Protein AF-A0A6J7SKK7-F1 (afdb_monomer_lite)

Foldseek 3Di:
DDDDPPPPDDDPPDDDPVVVVVVVVCCVVVDPPDDDDDPDPPPPPPDDDPCVVVDDDPVVPDDDPPD

Radius of gyration: 20.61 Å; chains: 1; bounding box: 48×49×40 Å

Secondary structure (DSSP, 8-state):
--------PPPSSPPPHHHHHHHHHHHHHHS-------------------GGGTSPPGGGGSPPTT-

Sequence (67 aa):
MSGTGTGIGNISPEPTDEEAAAIVAAVQLGLPTGGGQGDQVTPVSRWRFSGRWWSRPVPARRARPGG

Structure (mmCIF, N/CA/C/O backbone):
data_AF-A0A6J7SKK7-F1
#
_entry.id   AF-A0A6J7SKK7-F1
#
loop_
_atom_site.group_PDB
_atom_site.id
_atom_site.type_symbol
_atom_site.label_atom_id
_atom_site.label_alt_id
_atom_site.label_comp_id
_atom_site.label_asym_id
_atom_site.label_entity_id
_atom_site.label_seq_id
_atom_site.pdbx_PDB_ins_code
_atom_site.Cartn_x
_atom_site.Cartn_y
_atom_site.Cartn_z
_atom_site.occupancy
_atom_site.B_iso_or_equiv
_atom_site.auth_seq_id
_atom_site.auth_comp_id
_atom_site.auth_asym_id
_atom_site.auth_atom_id
_atom_site.pdbx_PDB_model_num
ATOM 1 N N . MET A 1 1 ? 0.745 24.075 -25.938 1.00 42.59 1 MET A N 1
ATOM 2 C CA . MET A 1 1 ? 1.479 23.305 -24.910 1.00 42.59 1 MET A CA 1
ATOM 3 C C . MET A 1 1 ? 0.448 22.842 -23.894 1.00 42.59 1 MET A C 1
ATOM 5 O O . MET A 1 1 ? 0.107 23.609 -23.007 1.00 42.59 1 MET A O 1
ATOM 9 N N . SER A 1 2 ? -0.149 21.666 -24.091 1.00 55.41 2 SER A N 1
ATOM 10 C CA . SER A 1 2 ? -1.193 21.154 -23.194 1.00 55.41 2 SER A CA 1
ATOM 11 C C . SER A 1 2 ? -0.562 20.141 -22.250 1.00 55.41 2 SER A C 1
ATOM 13 O O . SER A 1 2 ? -0.093 19.098 -22.697 1.00 55.41 2 SER A O 1
ATOM 15 N N . GLY A 1 3 ? -0.495 20.481 -20.963 1.00 51.97 3 GLY A N 1
ATOM 16 C CA . GLY A 1 3 ? -0.065 19.558 -19.921 1.00 51.97 3 GLY A CA 1
ATOM 17 C C . GLY A 1 3 ? -1.123 18.480 -19.724 1.00 51.97 3 GLY A C 1
ATOM 18 O O . GLY A 1 3 ? -2.267 18.780 -19.393 1.00 51.97 3 GLY A O 1
ATOM 19 N N . THR A 1 4 ? -0.756 17.222 -19.938 1.00 62.94 4 THR A N 1
ATOM 20 C CA . THR A 1 4 ? -1.541 16.075 -19.482 1.00 62.94 4 THR A CA 1
ATOM 21 C C . THR A 1 4 ? -1.461 16.029 -17.960 1.00 62.94 4 THR A C 1
ATOM 23 O O . THR A 1 4 ? -0.455 15.593 -17.404 1.00 62.94 4 THR A O 1
ATOM 26 N N . GLY A 1 5 ? -2.499 16.513 -17.279 1.00 57.03 5 GLY A N 1
ATOM 27 C CA . GLY A 1 5 ? -2.680 16.255 -15.855 1.00 57.03 5 GLY A CA 1
ATOM 28 C C . GLY A 1 5 ? -2.947 14.766 -15.664 1.00 57.03 5 GLY A C 1
ATOM 29 O O . GLY A 1 5 ? -4.034 14.291 -15.982 1.00 57.03 5 GLY A O 1
ATOM 30 N N . THR A 1 6 ? -1.946 14.017 -15.207 1.00 66.38 6 THR A N 1
ATOM 31 C CA . THR A 1 6 ? -2.119 12.633 -14.758 1.00 66.38 6 THR A CA 1
ATOM 32 C C . THR A 1 6 ? -3.162 12.643 -13.647 1.00 66.38 6 THR A C 1
ATOM 34 O O . THR A 1 6 ? -2.914 13.208 -12.584 1.00 66.38 6 THR A O 1
ATOM 37 N N . GLY A 1 7 ? -4.345 12.079 -13.902 1.00 66.44 7 GLY A N 1
ATOM 38 C CA . GLY A 1 7 ? -5.376 11.951 -12.877 1.00 66.44 7 GLY A CA 1
ATOM 39 C C . GLY A 1 7 ? -4.795 11.215 -11.673 1.00 66.44 7 GLY A C 1
ATOM 40 O O . GLY A 1 7 ? -4.303 10.095 -11.812 1.00 66.44 7 GLY A O 1
ATOM 41 N N . ILE A 1 8 ? -4.800 11.861 -10.508 1.00 75.38 8 ILE A N 1
ATOM 42 C CA . ILE A 1 8 ? -4.380 11.232 -9.258 1.00 75.38 8 ILE A CA 1
ATOM 43 C C . ILE A 1 8 ? -5.434 10.162 -8.966 1.00 75.38 8 ILE A C 1
ATOM 45 O O . ILE A 1 8 ? -6.606 10.484 -8.775 1.00 75.38 8 ILE A O 1
ATOM 49 N N . GLY A 1 9 ? -5.050 8.887 -9.054 1.00 76.50 9 GLY A N 1
ATOM 50 C CA . GLY A 1 9 ? -5.975 7.775 -8.849 1.00 76.50 9 GLY A CA 1
ATOM 51 C C . GLY A 1 9 ? -6.607 7.837 -7.458 1.00 76.50 9 GLY A C 1
ATOM 52 O O . GLY A 1 9 ? -5.915 8.104 -6.478 1.00 76.50 9 GLY A O 1
ATOM 53 N N . ASN A 1 10 ? -7.914 7.588 -7.373 1.00 82.25 10 ASN A N 1
ATOM 54 C CA . ASN A 1 10 ? -8.614 7.482 -6.096 1.00 82.25 10 ASN A CA 1
ATOM 55 C C . ASN A 1 10 ? -8.462 6.060 -5.536 1.00 82.25 10 ASN A C 1
ATOM 57 O O . ASN A 1 10 ? -8.743 5.090 -6.242 1.00 82.25 10 ASN A O 1
ATOM 61 N N . ILE A 1 11 ? -8.042 5.935 -4.277 1.00 83.38 11 ILE A N 1
ATOM 62 C CA . ILE A 1 11 ? -7.920 4.647 -3.581 1.00 83.38 11 ILE A CA 1
ATOM 63 C C . ILE A 1 11 ? -9.252 4.358 -2.878 1.00 83.38 11 ILE A C 1
ATOM 65 O O . ILE A 1 11 ? -9.796 5.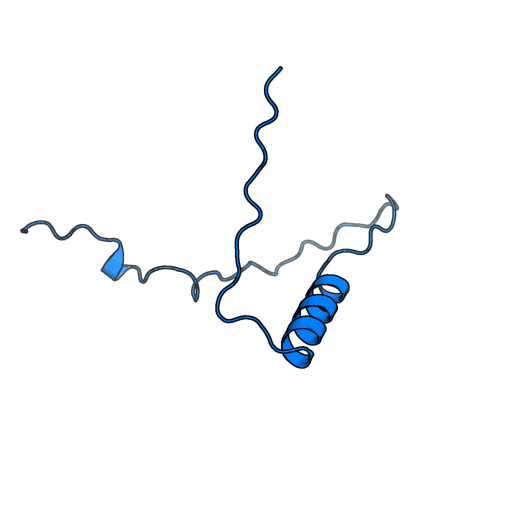227 -2.201 1.00 83.38 11 ILE A O 1
ATOM 69 N N . SER A 1 12 ? -9.813 3.163 -3.085 1.00 86.75 12 SER A N 1
ATOM 70 C CA . SER A 1 12 ? -11.049 2.721 -2.432 1.00 86.75 12 SER A CA 1
ATOM 71 C C . SER A 1 12 ? -10.939 1.248 -2.011 1.00 86.75 12 SER A C 1
ATOM 73 O O . SER A 1 12 ? -10.536 0.427 -2.845 1.00 86.75 12 SER A O 1
ATOM 75 N N . PRO A 1 13 ? -11.309 0.899 -0.762 1.00 90.62 13 PRO A N 1
ATOM 76 C CA . PRO A 1 13 ? -11.789 1.796 0.300 1.00 90.62 13 PRO A CA 1
ATOM 77 C C . PRO A 1 13 ? -10.714 2.778 0.791 1.00 90.62 13 PRO A C 1
ATOM 79 O O . PRO A 1 13 ? -9.526 2.587 0.533 1.00 90.62 13 PRO A O 1
ATOM 82 N N . GLU A 1 14 ? -11.154 3.853 1.447 1.00 93.62 14 GLU A N 1
ATOM 83 C CA . GLU A 1 14 ? -10.236 4.783 2.104 1.00 93.62 14 GLU A CA 1
ATOM 84 C C . GLU A 1 14 ? -9.546 4.054 3.270 1.00 93.62 14 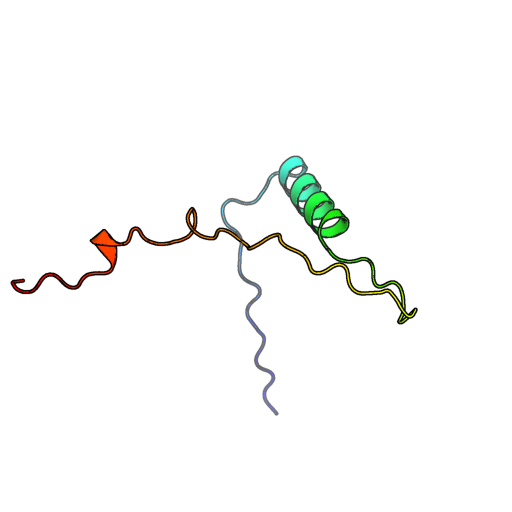GLU A C 1
ATOM 86 O O . GLU A 1 14 ? -10.242 3.424 4.073 1.00 93.62 14 GLU A O 1
ATOM 91 N N . PRO A 1 15 ? -8.204 4.076 3.346 1.00 93.75 15 PRO A N 1
ATOM 92 C CA . PRO A 1 15 ? -7.489 3.469 4.457 1.00 93.75 15 PRO A CA 1
ATOM 93 C C . PRO A 1 15 ? -7.762 4.236 5.751 1.00 93.75 15 PRO A C 1
ATOM 95 O O . PRO A 1 15 ? -7.877 5.460 5.757 1.00 93.75 15 PRO A O 1
ATOM 98 N N . THR A 1 16 ? -7.803 3.513 6.861 1.00 96.88 16 THR A N 1
ATOM 99 C CA . THR A 1 16 ? -7.790 4.113 8.200 1.00 96.88 16 THR A CA 1
ATOM 100 C C . THR A 1 16 ? -6.448 4.800 8.486 1.00 96.88 16 THR A C 1
ATOM 102 O O . THR A 1 16 ? -5.440 4.509 7.837 1.00 96.88 16 THR A O 1
ATOM 105 N N . ASP A 1 17 ? -6.397 5.674 9.498 1.00 96.38 17 ASP A N 1
ATOM 106 C CA . ASP A 1 17 ? -5.157 6.362 9.898 1.00 96.38 17 ASP A CA 1
ATOM 107 C C . ASP A 1 17 ? -4.026 5.381 10.250 1.00 96.38 17 ASP A C 1
ATOM 109 O O . ASP A 1 17 ? -2.862 5.608 9.911 1.00 96.38 17 ASP A O 1
ATOM 113 N N . GLU A 1 18 ? -4.368 4.264 10.898 1.00 97.25 18 GLU A N 1
ATOM 114 C CA . GLU A 1 18 ? -3.415 3.207 11.244 1.00 97.25 18 GLU A CA 1
ATOM 115 C C . GLU A 1 18 ? -2.852 2.526 9.988 1.00 97.25 18 GLU A C 1
ATOM 117 O O . GLU A 1 18 ? -1.637 2.368 9.853 1.00 97.25 18 GLU A O 1
ATOM 122 N N . GLU A 1 19 ? -3.714 2.171 9.032 1.00 95.88 19 GLU A N 1
ATOM 123 C CA . GLU A 1 19 ? -3.302 1.554 7.767 1.00 95.88 19 GLU A CA 1
ATOM 124 C C . GLU A 1 19 ? -2.464 2.517 6.921 1.00 95.88 19 GLU A C 1
ATOM 126 O O . GLU A 1 19 ? -1.438 2.121 6.360 1.00 95.88 19 GLU A O 1
ATOM 131 N N . ALA A 1 20 ? -2.847 3.793 6.865 1.00 95.81 20 ALA A N 1
ATOM 132 C CA . ALA A 1 20 ? -2.084 4.828 6.181 1.00 95.81 20 ALA A CA 1
ATOM 133 C C . ALA A 1 20 ? -0.686 4.988 6.801 1.00 95.81 20 ALA A C 1
ATOM 135 O O . ALA A 1 20 ? 0.314 5.005 6.075 1.00 95.81 20 ALA A O 1
ATOM 136 N N . ALA A 1 21 ? -0.590 5.028 8.134 1.00 96.31 21 ALA A N 1
ATOM 137 C CA . ALA A 1 21 ? 0.684 5.089 8.845 1.00 96.31 21 ALA A CA 1
ATOM 138 C C . ALA A 1 21 ? 1.557 3.852 8.573 1.00 96.31 21 ALA A C 1
ATOM 140 O O . ALA A 1 21 ? 2.755 3.990 8.306 1.00 96.31 21 ALA A O 1
ATOM 141 N N . ALA A 1 22 ? 0.967 2.653 8.572 1.00 95.88 22 ALA A N 1
ATOM 142 C CA . ALA A 1 22 ? 1.672 1.408 8.279 1.00 95.88 22 ALA A CA 1
ATOM 143 C C . ALA A 1 22 ? 2.223 1.374 6.843 1.00 95.88 22 ALA A C 1
ATOM 145 O O . ALA A 1 22 ? 3.380 1.001 6.634 1.00 95.88 22 ALA A O 1
ATOM 146 N N . ILE A 1 23 ? 1.434 1.811 5.855 1.00 93.25 23 ILE A N 1
ATOM 147 C CA . ILE A 1 23 ? 1.866 1.913 4.452 1.00 93.25 23 ILE A CA 1
ATOM 148 C C . ILE A 1 23 ? 3.044 2.884 4.331 1.00 93.25 23 ILE A C 1
ATOM 150 O O . ILE A 1 23 ? 4.064 2.550 3.724 1.00 93.25 23 ILE A O 1
ATOM 154 N N . VAL A 1 24 ? 2.933 4.069 4.934 1.00 93.94 24 VAL A N 1
ATOM 155 C CA . VAL A 1 24 ? 3.987 5.091 4.903 1.00 93.94 24 VAL A CA 1
ATOM 156 C C . VAL A 1 24 ? 5.275 4.578 5.550 1.00 93.94 24 VAL A C 1
ATOM 158 O O . VAL A 1 24 ? 6.352 4.742 4.974 1.00 93.94 24 VAL A O 1
ATOM 161 N N . ALA A 1 25 ? 5.181 3.914 6.703 1.00 94.75 25 ALA A N 1
ATOM 162 C CA . ALA A 1 25 ? 6.332 3.316 7.372 1.00 94.75 25 ALA A CA 1
ATOM 163 C C . ALA A 1 25 ? 6.996 2.236 6.503 1.00 94.75 25 ALA A C 1
ATOM 165 O O . ALA A 1 25 ? 8.217 2.237 6.339 1.00 94.75 25 ALA A O 1
ATOM 166 N N . ALA A 1 26 ? 6.207 1.352 5.887 1.00 92.12 26 ALA A N 1
ATOM 167 C CA . ALA A 1 26 ? 6.720 0.303 5.010 1.00 92.12 26 ALA A CA 1
ATOM 168 C C . ALA A 1 26 ? 7.453 0.872 3.785 1.00 92.12 26 ALA A C 1
ATOM 170 O O . ALA A 1 26 ? 8.512 0.366 3.417 1.00 92.12 26 ALA A O 1
ATOM 171 N N . VAL A 1 27 ? 6.934 1.943 3.177 1.00 89.94 27 VAL A N 1
ATOM 172 C CA . VAL A 1 27 ? 7.595 2.626 2.053 1.00 89.94 27 VAL A CA 1
ATOM 173 C C . VAL A 1 27 ? 8.918 3.247 2.496 1.00 89.94 27 VAL A C 1
ATOM 175 O O . VAL A 1 27 ? 9.933 3.053 1.830 1.00 89.94 27 VAL A O 1
ATOM 178 N N . GLN A 1 28 ? 8.937 3.947 3.631 1.00 88.06 28 GLN A N 1
ATOM 179 C CA . GLN A 1 28 ? 10.162 4.565 4.147 1.00 88.06 28 GLN A CA 1
ATOM 180 C C . GLN A 1 28 ? 11.249 3.536 4.481 1.00 88.06 28 GLN A C 1
ATOM 182 O O . GLN A 1 28 ? 12.422 3.787 4.221 1.00 88.06 28 GLN A O 1
ATOM 187 N N . LEU A 1 29 ? 10.868 2.377 5.024 1.00 87.75 29 LEU A N 1
ATOM 188 C CA . LEU A 1 29 ? 11.800 1.301 5.374 1.00 87.75 29 LEU A CA 1
ATOM 189 C C . LEU A 1 29 ? 12.225 0.452 4.168 1.00 87.75 29 LEU A C 1
ATOM 191 O O . LEU A 1 29 ? 13.312 -0.121 4.169 1.00 87.75 29 LEU A O 1
ATOM 195 N N . GLY A 1 30 ? 11.357 0.324 3.164 1.00 83.75 30 GLY A N 1
ATOM 196 C CA . GLY A 1 30 ? 11.578 -0.529 1.997 1.00 83.75 30 GLY A CA 1
ATOM 197 C C . GLY A 1 30 ? 12.333 0.149 0.856 1.00 83.75 30 GLY A C 1
ATOM 198 O O . GLY A 1 30 ? 12.878 -0.543 -0.006 1.00 83.75 30 GLY A O 1
ATOM 199 N N . LEU A 1 31 ? 12.367 1.483 0.822 1.00 82.81 31 LEU A N 1
ATOM 200 C CA . LEU A 1 31 ? 13.096 2.219 -0.202 1.00 82.81 31 LEU A CA 1
ATOM 201 C C . LEU A 1 31 ? 14.569 2.398 0.187 1.00 82.81 31 LEU A C 1
ATOM 203 O O . LEU A 1 31 ? 14.873 2.715 1.338 1.00 82.81 31 LEU A O 1
ATOM 207 N N . PRO A 1 32 ? 15.502 2.242 -0.770 1.00 72.88 32 PRO A N 1
ATOM 208 C CA . PRO A 1 32 ? 16.895 2.566 -0.526 1.00 72.88 32 PRO A CA 1
ATOM 209 C C . PRO A 1 32 ? 17.009 4.055 -0.188 1.00 72.88 32 PRO A C 1
ATOM 211 O O . PRO A 1 32 ? 16.714 4.926 -1.008 1.00 72.88 32 PRO A O 1
ATOM 214 N N . THR A 1 33 ? 17.448 4.348 1.031 1.00 68.00 33 THR A N 1
ATOM 215 C CA . THR A 1 33 ? 17.879 5.683 1.441 1.00 68.00 33 THR A CA 1
ATOM 216 C C . THR A 1 33 ? 19.136 5.984 0.636 1.00 68.00 33 THR A C 1
ATOM 218 O O . THR A 1 33 ? 20.150 5.321 0.823 1.00 68.00 33 THR A O 1
ATOM 221 N N . GLY A 1 34 ? 19.055 6.892 -0.338 1.00 64.25 34 GLY A N 1
ATOM 222 C CA . GLY A 1 34 ? 20.152 7.194 -1.260 1.00 64.25 34 GLY A CA 1
ATOM 223 C C . GLY A 1 34 ? 21.446 7.577 -0.534 1.00 64.25 34 GLY A C 1
ATOM 224 O O . GLY A 1 34 ? 21.665 8.742 -0.225 1.00 64.25 34 GLY A O 1
ATOM 225 N N . GLY A 1 35 ? 22.298 6.588 -0.269 1.00 56.34 35 GLY A N 1
ATOM 226 C CA . GLY A 1 35 ? 23.679 6.739 0.169 1.00 56.34 35 GLY A CA 1
ATOM 227 C C . GLY A 1 35 ? 24.581 6.665 -1.055 1.00 56.34 35 GLY A C 1
ATOM 228 O O . GLY A 1 35 ? 24.438 5.758 -1.871 1.00 56.34 35 GLY A O 1
ATOM 229 N N . GLY A 1 36 ? 25.443 7.668 -1.212 1.00 55.34 36 GLY A N 1
ATOM 230 C CA . GLY A 1 36 ? 26.211 7.929 -2.425 1.00 55.34 36 GLY A CA 1
ATOM 231 C C . GLY A 1 36 ? 27.096 6.784 -2.923 1.00 55.34 36 GLY A C 1
ATOM 232 O O . GLY A 1 36 ? 27.336 5.787 -2.247 1.00 55.34 36 GLY A O 1
ATOM 233 N N . GLN A 1 37 ? 27.596 6.995 -4.139 1.00 54.75 37 GLN A N 1
ATOM 234 C CA . GLN A 1 37 ? 28.519 6.151 -4.893 1.00 54.75 37 GLN A CA 1
ATOM 235 C C . GLN A 1 37 ? 29.870 5.999 -4.167 1.00 54.75 37 GLN A C 1
ATOM 237 O O . GLN A 1 37 ? 30.881 6.566 -4.563 1.00 54.75 37 GLN A O 1
ATOM 242 N N . GLY A 1 38 ? 29.886 5.259 -3.063 1.00 57.09 38 GLY A N 1
ATOM 243 C CA . GLY A 1 38 ? 31.080 4.583 -2.576 1.00 57.09 38 GLY A CA 1
ATOM 244 C C . GLY A 1 38 ? 31.227 3.271 -3.335 1.00 57.09 38 GLY A C 1
ATOM 245 O O . GLY A 1 38 ? 30.218 2.657 -3.679 1.00 57.09 38 GLY A O 1
ATOM 246 N N . ASP A 1 39 ? 32.463 2.857 -3.601 1.00 58.66 39 ASP A N 1
ATOM 247 C CA . ASP A 1 39 ? 32.807 1.586 -4.245 1.00 58.66 39 ASP A CA 1
ATOM 248 C C . ASP A 1 39 ? 32.369 0.402 -3.362 1.00 58.66 39 ASP A C 1
ATOM 250 O O . ASP A 1 39 ? 33.135 -0.195 -2.610 1.00 58.66 39 ASP A O 1
ATOM 254 N N . GLN A 1 40 ? 31.067 0.133 -3.358 1.00 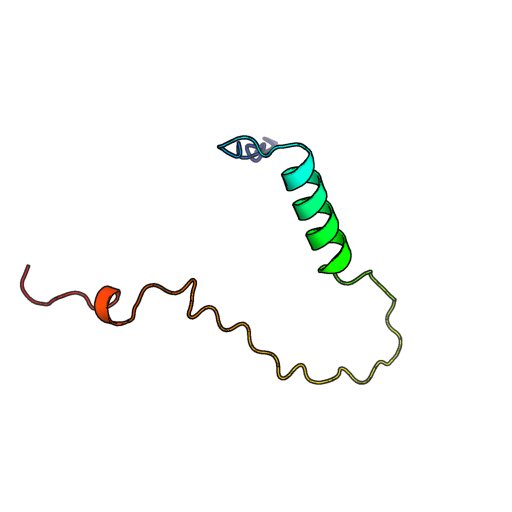58.31 40 GLN A N 1
ATOM 255 C CA . GLN A 1 40 ? 30.459 -0.985 -2.669 1.00 58.31 40 GLN A CA 1
ATOM 256 C C . GLN A 1 40 ? 30.457 -2.131 -3.669 1.00 58.31 40 GLN A C 1
ATOM 258 O O . GLN A 1 40 ? 29.715 -2.097 -4.656 1.00 58.31 40 GLN A O 1
ATOM 263 N N . VAL A 1 41 ? 31.275 -3.154 -3.410 1.00 62.75 41 VAL A N 1
ATOM 264 C CA . VAL A 1 41 ? 31.121 -4.474 -4.030 1.00 62.75 41 VAL A CA 1
ATOM 265 C C . VAL A 1 41 ? 29.643 -4.820 -3.931 1.00 62.75 41 VAL A C 1
ATOM 267 O O . VAL A 1 41 ? 29.151 -5.083 -2.838 1.00 62.75 41 VAL A O 1
ATOM 270 N N . THR A 1 42 ? 28.915 -4.733 -5.046 1.00 64.94 42 THR A N 1
ATOM 271 C CA . THR A 1 42 ? 27.467 -4.933 -5.033 1.00 64.94 42 THR A CA 1
ATOM 272 C C . THR A 1 42 ? 27.241 -6.372 -4.588 1.00 64.94 42 THR A C 1
ATOM 274 O O . THR A 1 42 ? 27.606 -7.285 -5.339 1.00 64.94 42 THR A O 1
ATOM 277 N N . PRO A 1 43 ? 26.688 -6.631 -3.386 1.00 66.75 43 PRO A N 1
ATOM 278 C CA . PRO A 1 43 ? 26.371 -7.993 -3.017 1.00 66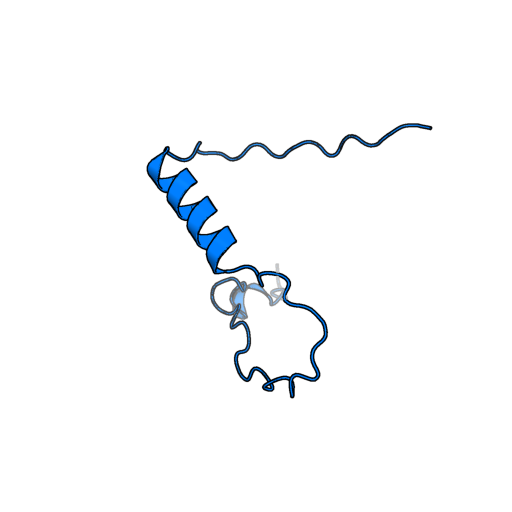.75 43 PRO A CA 1
ATOM 279 C C . PRO A 1 43 ? 25.346 -8.469 -4.038 1.00 66.75 43 PRO A C 1
ATOM 281 O O . PRO A 1 43 ? 24.276 -7.875 -4.184 1.00 66.75 43 PRO A O 1
ATOM 284 N N . VAL A 1 44 ? 25.702 -9.496 -4.811 1.00 71.00 44 VAL A N 1
ATOM 285 C CA . VAL A 1 44 ? 24.822 -10.033 -5.848 1.00 71.00 44 VAL A CA 1
ATOM 286 C C . VAL A 1 44 ? 23.578 -10.545 -5.133 1.00 71.00 44 VAL A C 1
ATOM 288 O O . VAL A 1 44 ? 23.601 -11.612 -4.515 1.00 71.00 44 VAL A O 1
ATOM 291 N N . SER A 1 45 ? 22.506 -9.751 -5.142 1.00 70.62 45 SER A N 1
ATOM 292 C CA . SER A 1 45 ? 21.284 -10.106 -4.435 1.00 70.62 45 SER A CA 1
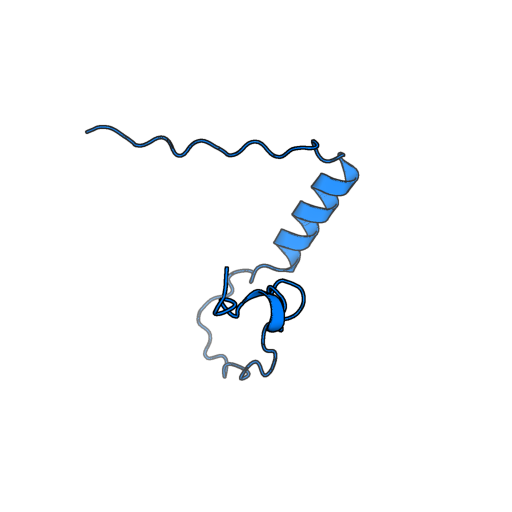ATOM 293 C C . SER A 1 45 ? 20.732 -11.376 -5.071 1.00 70.62 45 SER A C 1
ATOM 295 O O . SER A 1 45 ? 20.257 -11.373 -6.213 1.00 70.62 45 SER A O 1
ATOM 297 N N . ARG A 1 46 ? 20.853 -12.489 -4.336 1.00 75.12 46 ARG A N 1
ATOM 298 C CA . ARG A 1 46 ? 20.298 -13.797 -4.716 1.00 75.12 46 ARG A CA 1
ATOM 299 C C . ARG A 1 46 ? 18.786 -13.839 -4.529 1.00 75.12 46 ARG A C 1
ATOM 301 O O . ARG A 1 46 ? 18.148 -14.790 -4.973 1.00 75.12 46 ARG A O 1
ATOM 308 N N . TRP A 1 47 ? 18.207 -12.824 -3.886 1.00 72.38 47 TRP A N 1
ATOM 309 C CA . TRP A 1 47 ? 16.767 -12.720 -3.764 1.00 72.38 47 TRP A CA 1
ATOM 310 C C . TRP A 1 47 ? 16.161 -12.423 -5.135 1.00 72.38 47 TRP A C 1
ATOM 312 O O . TRP A 1 47 ? 16.528 -11.476 -5.835 1.00 72.38 47 TRP A O 1
ATOM 322 N N . ARG A 1 48 ? 15.248 -13.291 -5.557 1.00 72.75 48 ARG A N 1
ATOM 323 C CA . ARG A 1 48 ? 14.453 -13.113 -6.766 1.00 72.75 48 ARG A CA 1
ATOM 324 C C . ARG A 1 48 ? 13.024 -12.900 -6.317 1.00 72.75 48 ARG A C 1
ATOM 326 O O . ARG A 1 48 ? 12.492 -13.722 -5.573 1.00 72.75 48 ARG A O 1
ATOM 333 N N . PHE A 1 49 ? 12.420 -11.807 -6.773 1.00 74.81 49 PHE A N 1
ATOM 334 C CA . PHE A 1 49 ? 11.009 -11.545 -6.542 1.00 74.81 49 PHE A CA 1
ATOM 335 C C . PHE A 1 49 ? 10.186 -12.720 -7.085 1.00 74.81 49 PHE A C 1
ATOM 337 O O . PHE A 1 49 ? 10.101 -12.945 -8.294 1.00 74.81 49 PHE A O 1
ATOM 344 N N . SER A 1 50 ? 9.613 -13.514 -6.184 1.00 74.31 50 SER A N 1
ATOM 345 C CA . SER A 1 50 ? 8.860 -14.717 -6.516 1.00 74.31 50 SER A CA 1
ATOM 346 C C . SER A 1 50 ? 7.402 -14.359 -6.767 1.00 74.31 50 SER A C 1
ATOM 348 O O . SER A 1 50 ? 6.514 -14.913 -6.126 1.00 74.31 50 SER A O 1
ATOM 350 N N . GLY A 1 51 ? 7.131 -13.483 -7.745 1.00 83.62 51 GLY A N 1
ATOM 351 C CA . GLY A 1 51 ? 5.787 -13.027 -8.154 1.00 83.62 51 GLY A CA 1
ATOM 352 C C . GLY A 1 51 ? 4.777 -14.131 -8.524 1.00 83.62 51 GLY A C 1
ATOM 353 O O . GLY A 1 51 ? 3.737 -13.845 -9.097 1.00 83.62 51 GLY A O 1
ATOM 354 N N . ARG A 1 52 ? 5.074 -15.394 -8.204 1.00 73.31 52 ARG A N 1
ATOM 355 C CA . ARG A 1 52 ? 4.234 -16.589 -8.130 1.00 73.31 52 ARG A CA 1
ATOM 356 C C . ARG A 1 52 ? 2.886 -16.350 -7.451 1.00 73.31 52 ARG A C 1
ATOM 358 O O . ARG A 1 52 ? 1.904 -16.863 -7.965 1.00 73.31 52 ARG A O 1
ATOM 365 N N . TRP A 1 53 ? 2.821 -15.573 -6.366 1.00 74.56 53 TRP A N 1
ATOM 366 C CA . TRP A 1 53 ? 1.548 -15.276 -5.687 1.00 74.56 53 TRP A CA 1
ATOM 367 C C . TRP A 1 53 ? 0.748 -14.135 -6.340 1.00 74.56 53 TRP A C 1
ATOM 369 O O . TRP A 1 53 ? -0.460 -14.059 -6.158 1.00 74.56 53 TRP A O 1
ATOM 379 N N . TRP A 1 54 ? 1.391 -13.303 -7.169 1.00 77.06 54 TRP A N 1
ATOM 380 C CA . TRP A 1 54 ? 0.738 -12.288 -8.023 1.00 77.06 54 TRP A CA 1
ATOM 381 C C . TRP A 1 54 ? 0.531 -12.764 -9.467 1.00 77.06 54 TRP A C 1
ATOM 383 O O . TRP A 1 54 ? -0.015 -12.065 -10.316 1.00 77.06 54 TRP A O 1
ATOM 393 N N . SER A 1 55 ? 0.993 -13.972 -9.772 1.00 77.25 55 SER A N 1
ATOM 394 C CA . SER A 1 55 ? 0.980 -14.550 -11.101 1.00 77.25 55 SER A CA 1
ATOM 395 C C . SER A 1 55 ? -0.284 -15.362 -11.308 1.00 77.25 55 SER A C 1
ATOM 397 O O . SER A 1 55 ? -0.547 -16.320 -10.588 1.00 77.25 55 SER A O 1
ATOM 399 N N . ARG A 1 56 ? -1.014 -15.054 -12.378 1.00 72.81 56 ARG A N 1
ATOM 400 C CA . ARG A 1 56 ? -2.154 -15.857 -12.830 1.00 72.81 56 ARG A CA 1
ATOM 401 C C . ARG A 1 56 ? -1.723 -17.332 -12.989 1.00 72.81 56 ARG A C 1
ATOM 403 O O . ARG A 1 56 ? -0.679 -17.587 -13.599 1.00 72.81 56 ARG A O 1
ATOM 410 N N . PRO A 1 57 ? -2.440 -18.321 -12.434 1.00 76.19 57 PRO A N 1
ATOM 411 C CA . PRO A 1 57 ? -1.976 -19.708 -12.445 1.00 76.19 57 PRO A CA 1
ATOM 412 C C . PRO A 1 57 ? -1.781 -20.200 -13.886 1.00 76.19 57 PRO A C 1
ATOM 414 O O . PRO A 1 57 ? -2.538 -19.827 -14.779 1.00 76.19 57 PRO A O 1
ATOM 417 N N . VAL A 1 58 ? -0.742 -21.007 -14.136 1.00 70.69 58 VAL A N 1
ATOM 418 C CA . VAL A 1 58 ? -0.377 -21.494 -15.488 1.00 70.69 58 VAL A CA 1
ATOM 419 C C . VAL A 1 58 ? -1.568 -22.113 -16.246 1.00 70.69 58 VAL A C 1
ATOM 421 O O . VAL A 1 58 ? -1.728 -21.795 -17.426 1.00 70.69 58 VAL A O 1
ATOM 424 N N . PRO A 1 59 ? -2.470 -22.889 -15.605 1.00 70.31 59 PRO A N 1
ATOM 425 C CA . PRO A 1 59 ? -3.695 -23.362 -16.253 1.00 70.31 59 PRO A CA 1
ATOM 426 C C . PRO A 1 59 ? -4.594 -22.246 -16.808 1.00 70.31 59 PRO A C 1
ATOM 428 O O . PRO A 1 59 ? -5.169 -22.407 -17.878 1.00 70.31 59 PRO A O 1
ATOM 431 N N . ALA A 1 60 ? -4.667 -21.092 -16.138 1.00 71.31 60 ALA A N 1
ATOM 432 C CA . ALA A 1 60 ? -5.465 -19.937 -16.556 1.00 71.31 60 ALA A CA 1
ATOM 433 C C . ALA A 1 60 ? -4.790 -19.071 -17.640 1.00 71.31 60 ALA A C 1
ATOM 435 O O . ALA A 1 60 ? -5.343 -18.038 -18.027 1.00 71.31 60 ALA A O 1
ATOM 436 N N . ARG A 1 61 ? -3.590 -19.457 -18.103 1.00 69.69 61 ARG A N 1
ATOM 437 C CA . ARG A 1 61 ? -2.869 -18.801 -19.207 1.00 69.69 61 ARG A CA 1
ATOM 438 C C . ARG A 1 61 ? -2.951 -19.554 -20.534 1.00 69.69 61 ARG A C 1
ATOM 440 O O . ARG A 1 61 ? -2.554 -18.996 -21.550 1.00 69.69 61 ARG A O 1
ATOM 447 N N . ARG A 1 62 ? -3.436 -20.802 -20.560 1.00 78.75 62 ARG A N 1
ATOM 448 C CA . ARG A 1 62 ? -3.641 -21.525 -21.826 1.00 78.75 62 ARG A CA 1
ATOM 449 C C . ARG A 1 62 ? -4.984 -21.111 -22.420 1.00 78.75 62 ARG A C 1
ATOM 451 O O . ARG A 1 62 ? -6.015 -21.302 -21.782 1.00 78.75 62 ARG A O 1
ATOM 458 N N . ALA A 1 63 ? -4.973 -20.592 -23.648 1.00 71.38 63 ALA A N 1
ATOM 459 C CA . ALA A 1 63 ? -6.177 -20.583 -24.471 1.00 71.38 63 ALA A CA 1
ATOM 460 C C . ALA A 1 63 ? -6.644 -22.039 -24.606 1.00 71.38 63 ALA A C 1
ATOM 462 O O . ALA A 1 63 ? -5.853 -22.898 -25.004 1.00 71.38 63 ALA A O 1
ATOM 463 N N . ARG A 1 64 ? -7.882 -22.344 -24.202 1.00 70.06 64 ARG A N 1
ATOM 464 C CA . ARG A 1 64 ? -8.468 -23.654 -24.498 1.00 70.06 64 ARG A CA 1
ATOM 465 C C . ARG A 1 64 ? -8.751 -23.694 -26.001 1.00 70.06 64 ARG A C 1
ATOM 467 O O . ARG A 1 64 ? -9.536 -22.868 -26.457 1.00 70.06 64 ARG A O 1
ATOM 474 N N . PRO A 1 65 ? -8.153 -24.614 -26.774 1.00 70.69 65 PRO A N 1
ATOM 475 C CA . PRO A 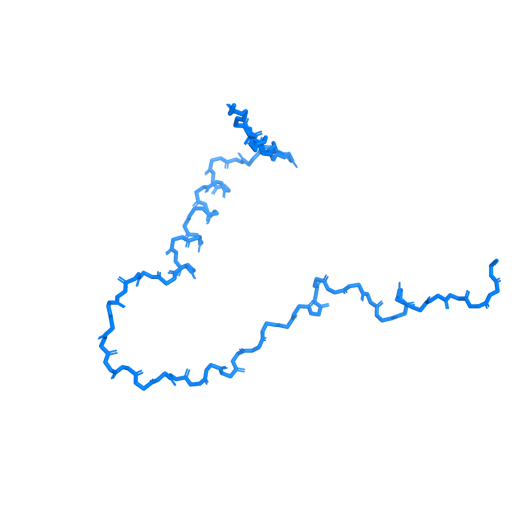1 65 ? -8.662 -24.894 -28.105 1.00 70.69 65 PRO A CA 1
ATOM 476 C C . PRO A 1 65 ? -10.005 -25.622 -27.943 1.00 70.69 65 PRO A C 1
ATOM 478 O O . PRO A 1 65 ? -10.037 -26.719 -27.386 1.00 70.69 65 PRO A O 1
ATOM 481 N N . GLY A 1 66 ? -11.100 -24.981 -28.366 1.00 67.62 66 GLY A N 1
ATOM 482 C CA . GLY A 1 66 ? -12.442 -25.581 -28.400 1.00 67.62 66 GLY A CA 1
ATOM 483 C C . GLY A 1 66 ? -13.566 -24.806 -27.698 1.00 67.62 66 GLY A C 1
ATOM 484 O O . GLY A 1 66 ? -14.470 -25.450 -27.174 1.00 67.62 66 GLY A O 1
ATOM 485 N N . GLY A 1 67 ? -13.504 -23.472 -27.640 1.00 57.12 67 GLY A N 1
ATOM 486 C CA . GLY A 1 67 ? -14.646 -22.616 -27.285 1.00 57.12 67 GLY A CA 1
ATOM 487 C C . GLY A 1 67 ? -15.233 -21.962 -28.523 1.00 57.12 67 GLY A C 1
ATOM 488 O O . GLY A 1 67 ? -14.414 -21.607 -29.402 1.00 57.12 67 GLY A O 1
#

Organism: NCBI:txid449393

pLDDT: mean 75.36, std 13.5, range [42.59, 97.25]